Protein AF-A0AA41SCR1-F1 (afdb_monomer_lite)

Foldseek 3Di:
DDQKAPWDWDCPDPATWIWIAGNNRIDTDGDADFPDPDDDPPDDPLLPCNRVPPGDPNNVVRSVVVNLVVVLCVQALDNVLLVVQCVPDDDSVSSVLLSVLRNVVVPDHNVVSVVSSVVVVD

Radius of gyration: 17.97 Å; chains: 1; bounding box: 38×33×50 Å

InterPro domains:
  IPR007012 Poly(A) polymerase, central domain [PF04928] (80-122)
  IPR043519 Nucleotidyltransferase superfamily [G3DSA:3.30.460.10] (2-70)
  IPR043519 Nucleotidyltransferase superfamily [SSF81301] (2-75)
  IPR048840 Poly(A) polymerase, nucleotidyltransferase domain [PF20750] (2-76)

Structure (mmCIF, N/CA/C/O backbone):
data_AF-A0AA41SCR1-F1
#
_entry.id   AF-A0AA41SCR1-F1
#
loop_
_atom_site.group_PDB
_atom_site.id
_atom_site.type_symbol
_atom_site.label_atom_id
_atom_site.label_alt_id
_atom_site.label_comp_id
_atom_site.label_asym_id
_atom_site.label_entity_id
_atom_site.label_seq_id
_atom_site.pdbx_PDB_ins_code
_atom_site.Cartn_x
_atom_site.Cartn_y
_atom_site.Cartn_z
_atom_site.occupancy
_atom_site.B_iso_or_equiv
_atom_site.auth_seq_id
_atom_site.auth_comp_id
_atom_site.auth_asym_id
_atom_site.auth_atom_id
_atom_site.pdbx_PDB_model_num
ATOM 1 N N . MET A 1 1 ? -22.441 22.879 7.044 1.00 68.38 1 MET A N 1
ATOM 2 C CA . MET A 1 1 ? -22.117 21.686 6.235 1.00 68.38 1 MET A CA 1
ATOM 3 C C . MET A 1 1 ? -21.433 20.712 7.165 1.00 68.38 1 MET A C 1
ATOM 5 O O . MET A 1 1 ? -20.563 21.158 7.899 1.00 68.38 1 MET A O 1
ATOM 9 N N . GLU A 1 2 ? -21.858 19.452 7.196 1.00 84.00 2 GLU A N 1
ATOM 10 C CA . GLU A 1 2 ? -21.104 18.415 7.909 1.00 84.00 2 GLU A CA 1
ATOM 11 C C . GLU A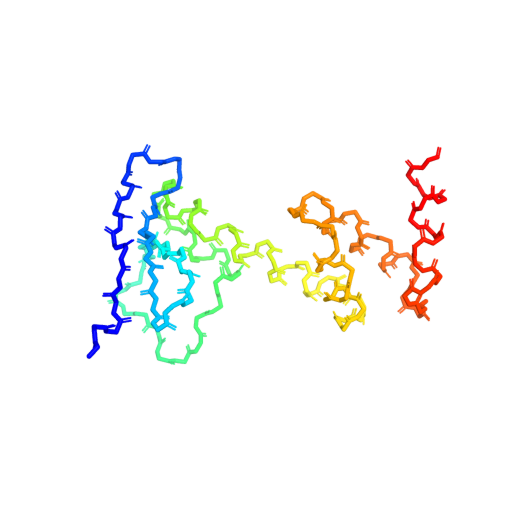 1 2 ? -19.811 18.120 7.147 1.00 84.00 2 GLU A C 1
ATOM 13 O O . GLU A 1 2 ? -19.824 18.002 5.922 1.00 84.00 2 GLU A O 1
ATOM 18 N N . GLU A 1 3 ? -18.693 18.043 7.867 1.00 94.62 3 GLU A N 1
ATOM 19 C CA . GLU A 1 3 ? -17.388 17.738 7.272 1.00 94.62 3 GLU A CA 1
ATOM 20 C C . GLU A 1 3 ? -17.294 16.264 6.866 1.00 94.62 3 GLU A C 1
ATOM 22 O O . GLU A 1 3 ? -16.712 15.949 5.832 1.00 94.62 3 GLU A O 1
ATOM 27 N N . VAL A 1 4 ? -17.907 15.372 7.652 1.00 96.81 4 VAL A N 1
ATOM 28 C CA . VAL A 1 4 ? -17.977 13.927 7.409 1.00 96.81 4 VAL A CA 1
ATOM 29 C C . VAL A 1 4 ? -19.398 13.552 7.005 1.00 96.81 4 VAL A C 1
ATOM 31 O O . VAL A 1 4 ? -20.352 13.882 7.699 1.00 96.81 4 VAL A O 1
ATOM 34 N N . THR A 1 5 ? -19.535 12.826 5.902 1.00 97.62 5 THR A N 1
ATOM 35 C CA . THR A 1 5 ? -20.805 12.301 5.380 1.00 97.62 5 THR A CA 1
ATOM 36 C C . THR A 1 5 ? -20.625 10.840 4.957 1.00 97.62 5 THR A C 1
ATOM 38 O O . THR A 1 5 ? -19.497 10.366 4.856 1.00 97.62 5 THR A O 1
ATOM 41 N N . GLU A 1 6 ? -21.716 10.104 4.724 1.00 97.06 6 GLU A N 1
ATOM 42 C CA . GLU A 1 6 ? -21.678 8.717 4.210 1.00 97.06 6 GLU A CA 1
ATOM 43 C C . GLU A 1 6 ? -20.800 7.744 5.035 1.00 97.06 6 GLU A C 1
ATOM 45 O O . GLU A 1 6 ? -20.144 6.865 4.481 1.00 97.06 6 GLU A O 1
ATOM 50 N N . LEU A 1 7 ? -20.773 7.893 6.365 1.00 97.25 7 LEU A N 1
ATOM 51 C CA . LEU A 1 7 ? -19.996 7.025 7.256 1.00 97.25 7 LEU A CA 1
ATOM 52 C C . LEU A 1 7 ? -20.558 5.593 7.293 1.00 97.25 7 LEU A C 1
ATOM 54 O O . LEU A 1 7 ? -21.699 5.371 7.696 1.00 97.25 7 LEU A O 1
ATOM 58 N N . GLN A 1 8 ? -19.720 4.620 6.943 1.00 97.94 8 GLN A N 1
ATOM 59 C CA . GLN A 1 8 ? -20.040 3.199 6.889 1.00 97.94 8 GLN A CA 1
ATOM 60 C C . GLN A 1 8 ? -18.879 2.349 7.446 1.00 97.94 8 GLN A C 1
ATOM 62 O O . GLN A 1 8 ? -17.870 2.150 6.763 1.00 97.94 8 GLN A O 1
ATOM 67 N N . PRO A 1 9 ? -19.000 1.802 8.668 1.00 97.50 9 PRO A N 1
ATOM 68 C CA . PRO A 1 9 ? -18.054 0.817 9.185 1.00 97.50 9 PRO A CA 1
ATOM 69 C C . PRO A 1 9 ? -18.312 -0.574 8.580 1.00 97.50 9 PRO A C 1
ATOM 71 O O . PRO A 1 9 ? -19.461 -0.996 8.448 1.00 97.50 9 PRO A O 1
ATOM 74 N N . ILE A 1 10 ? -17.244 -1.299 8.237 1.00 97.31 10 ILE A N 1
ATOM 75 C CA . ILE A 1 10 ? -17.286 -2.659 7.677 1.00 97.31 10 ILE A CA 1
ATOM 76 C C . ILE A 1 10 ? -16.267 -3.542 8.431 1.00 97.31 10 ILE A C 1
ATOM 78 O O . ILE A 1 10 ? -15.166 -3.786 7.929 1.00 97.31 10 ILE A O 1
ATOM 82 N N . PRO A 1 11 ? -16.587 -3.994 9.661 1.00 95.38 11 PRO A N 1
ATOM 83 C CA . PRO A 1 11 ? -15.651 -4.747 10.501 1.00 95.38 11 PRO A CA 1
ATOM 84 C C . PRO A 1 11 ? -15.427 -6.193 10.032 1.00 95.38 11 PRO A C 1
ATOM 86 O O . PRO A 1 11 ? -14.353 -6.738 10.255 1.00 95.38 11 PRO A O 1
ATOM 89 N N . ASP A 1 12 ? -16.407 -6.799 9.355 1.00 94.75 12 ASP A N 1
ATOM 90 C CA . ASP A 1 12 ? -16.379 -8.218 8.961 1.00 94.75 12 ASP A CA 1
ATOM 91 C C . ASP A 1 12 ? -15.695 -8.473 7.601 1.00 94.75 12 ASP A C 1
ATOM 93 O O . ASP A 1 12 ? -15.731 -9.583 7.066 1.00 94.75 12 ASP A O 1
ATOM 97 N N . ALA A 1 13 ? -15.099 -7.442 6.995 1.00 93.50 13 ALA A N 1
ATOM 98 C CA . ALA A 1 13 ? -14.319 -7.590 5.771 1.00 93.50 13 ALA A CA 1
ATOM 99 C C . ALA A 1 13 ? -13.003 -8.345 6.036 1.00 93.50 13 ALA A C 1
ATOM 101 O O . ALA A 1 13 ? -12.503 -8.375 7.157 1.00 93.50 13 ALA A O 1
ATOM 102 N N . HIS A 1 14 ? -12.396 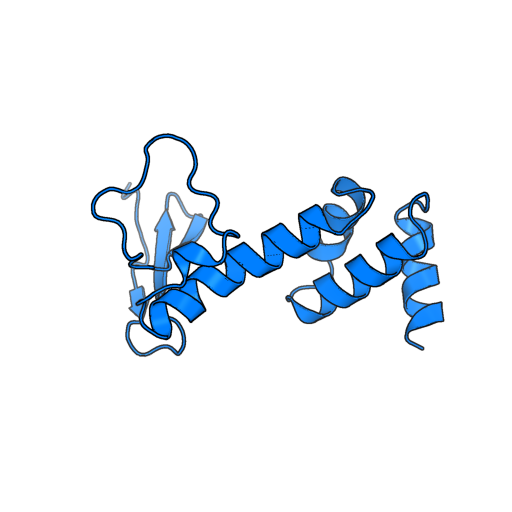-8.903 4.979 1.00 89.75 14 HIS A N 1
ATOM 103 C CA . HIS A 1 14 ? -11.083 -9.555 5.087 1.00 89.75 14 HIS A CA 1
ATOM 104 C C . HIS A 1 14 ? -10.018 -8.632 5.706 1.00 89.75 14 HIS A C 1
ATOM 106 O O . HIS A 1 14 ? -9.206 -9.078 6.510 1.00 89.75 14 HIS A O 1
ATOM 112 N N . VAL A 1 15 ? -10.064 -7.342 5.358 1.00 93.94 15 VAL A N 1
ATOM 113 C CA . VAL A 1 15 ? -9.355 -6.271 6.062 1.00 93.94 15 VAL A CA 1
ATOM 114 C C . VAL A 1 15 ? -10.413 -5.270 6.543 1.00 93.94 15 VAL A C 1
ATOM 116 O O . VAL A 1 15 ? -11.088 -4.681 5.691 1.00 93.94 15 VAL A O 1
ATOM 119 N N . PRO A 1 16 ? -10.601 -5.089 7.864 1.00 95.69 16 PRO A N 1
ATOM 120 C CA . PRO A 1 16 ? -11.589 -4.161 8.404 1.00 95.69 16 PRO A CA 1
ATOM 121 C C . PRO A 1 16 ? -11.370 -2.729 7.909 1.00 95.69 16 PRO A C 1
ATOM 123 O O . PRO A 1 16 ? -10.247 -2.222 7.914 1.00 95.69 16 PRO A O 1
ATOM 126 N N . VAL A 1 17 ? -12.452 -2.061 7.505 1.00 97.25 17 VAL A N 1
ATOM 127 C CA . VAL A 1 17 ? -12.388 -0.713 6.923 1.00 97.25 17 VAL A CA 1
ATOM 128 C C . VAL A 1 17 ? -13.571 0.144 7.357 1.00 97.25 17 VAL A C 1
ATOM 130 O O . VAL A 1 17 ? -14.702 -0.329 7.472 1.00 97.25 17 VAL A O 1
ATOM 133 N N . MET A 1 18 ? -13.318 1.430 7.567 1.00 98.06 18 MET A N 1
ATOM 134 C CA . MET A 1 18 ? -14.335 2.456 7.747 1.00 98.06 18 MET A CA 1
ATOM 135 C C . MET A 1 18 ? -14.344 3.361 6.519 1.00 98.06 18 MET A C 1
ATOM 137 O O . MET A 1 18 ? -13.352 4.021 6.226 1.00 98.06 18 MET A O 1
ATOM 141 N N . LYS A 1 19 ? -15.461 3.389 5.795 1.00 98.25 19 LYS A N 1
ATOM 142 C CA . LYS A 1 19 ? -15.627 4.222 4.602 1.00 98.25 19 LYS A CA 1
ATOM 143 C C . LYS A 1 19 ? -16.419 5.471 4.948 1.00 98.25 19 LYS A C 1
ATOM 145 O O . LYS A 1 19 ? -17.381 5.380 5.702 1.00 98.25 19 LYS A O 1
ATOM 150 N N . PHE A 1 20 ? -16.026 6.628 4.438 1.00 98.00 20 PHE A N 1
ATOM 151 C CA . PHE A 1 20 ? -16.776 7.876 4.604 1.00 98.00 20 PHE A CA 1
ATOM 152 C C . PHE A 1 20 ? -16.376 8.898 3.544 1.00 98.00 20 PHE A C 1
ATOM 154 O O . PHE A 1 20 ? -15.406 8.710 2.813 1.00 98.00 20 PHE A O 1
ATOM 161 N N . LYS A 1 21 ? -17.108 10.009 3.466 1.00 98.12 21 LYS A N 1
ATOM 162 C CA . LYS A 1 21 ? -16.721 11.188 2.693 1.00 98.12 21 LYS A CA 1
ATOM 163 C C . LYS A 1 21 ? -16.320 12.326 3.617 1.00 98.12 21 LYS A C 1
ATOM 165 O O . LYS A 1 21 ? -17.150 12.791 4.392 1.00 98.12 21 LYS A O 1
ATOM 170 N N . TYR A 1 22 ? -15.087 12.809 3.495 1.00 96.88 22 TYR A N 1
ATOM 171 C CA . TYR A 1 22 ? -14.612 14.023 4.163 1.00 96.88 22 TYR A CA 1
ATOM 172 C C . TYR A 1 22 ? -14.553 15.169 3.157 1.00 96.88 22 TYR A C 1
ATOM 174 O O . TYR A 1 22 ? -13.870 15.057 2.140 1.00 96.88 22 TYR A O 1
ATOM 182 N N . PHE A 1 23 ? -15.321 16.237 3.380 1.00 96.31 23 PHE A N 1
ATOM 183 C CA . PHE A 1 23 ? -15.505 17.332 2.416 1.00 96.31 23 PHE A CA 1
ATOM 184 C C . PHE A 1 23 ? -15.817 16.846 0.982 1.00 96.31 23 PHE A C 1
ATOM 186 O O . PHE A 1 23 ? -15.325 17.387 -0.006 1.00 96.31 23 PHE A O 1
ATOM 193 N N . GLY A 1 24 ? -16.630 15.789 0.863 1.00 95.12 24 GLY A N 1
ATOM 194 C CA . GLY A 1 24 ? -17.013 15.175 -0.416 1.00 95.12 24 GLY A CA 1
ATOM 195 C C . GLY A 1 24 ? -15.989 14.198 -1.016 1.00 95.12 24 GLY A C 1
ATOM 196 O O . GLY A 1 24 ? -16.319 13.509 -1.981 1.00 95.12 24 GLY A O 1
ATOM 197 N N . ILE A 1 25 ? -14.786 14.080 -0.445 1.00 95.81 25 ILE A N 1
ATOM 198 C CA . ILE A 1 25 ? -13.744 13.139 -0.878 1.00 95.81 25 ILE A CA 1
ATOM 199 C C . ILE A 1 25 ? -13.968 11.795 -0.192 1.00 95.81 25 ILE A C 1
ATOM 201 O O . ILE A 1 25 ? -14.038 11.737 1.032 1.00 95.81 25 ILE A O 1
ATOM 205 N N . SER A 1 26 ? -14.068 10.714 -0.969 1.00 96.94 26 SER A N 1
ATOM 206 C CA . SER A 1 26 ? -14.218 9.357 -0.423 1.00 96.94 26 SER A CA 1
ATOM 207 C C . SER A 1 26 ? -12.914 8.879 0.216 1.00 96.94 26 SER A C 1
ATOM 209 O O . SER A 1 26 ? -11.861 8.934 -0.418 1.00 96.94 26 SER A O 1
ATOM 211 N N . ILE A 1 27 ? -12.998 8.411 1.457 1.00 96.38 27 ILE A N 1
ATOM 212 C CA . ILE A 1 27 ? -11.889 7.912 2.266 1.00 96.38 27 ILE A CA 1
ATOM 213 C C . ILE A 1 27 ? -12.226 6.496 2.732 1.00 96.38 27 ILE A C 1
ATOM 215 O O . ILE A 1 27 ? -13.273 6.269 3.337 1.00 96.38 27 ILE A O 1
ATOM 219 N N . ASP A 1 28 ? -11.296 5.574 2.488 1.00 95.50 28 ASP A N 1
ATOM 220 C CA . ASP A 1 28 ? -11.275 4.236 3.074 1.00 95.50 28 ASP A CA 1
ATOM 221 C C . ASP A 1 28 ? -10.216 4.231 4.190 1.00 95.50 28 ASP A C 1
ATOM 223 O O . ASP A 1 28 ? -9.015 4.283 3.923 1.00 95.50 28 ASP A O 1
ATOM 227 N N . LEU A 1 29 ? -10.657 4.206 5.449 1.00 96.31 29 LEU A N 1
ATOM 228 C CA . LEU A 1 29 ? -9.794 4.227 6.629 1.00 96.31 29 LEU A CA 1
ATOM 229 C C . LEU A 1 29 ? -9.614 2.812 7.188 1.00 96.31 29 LEU A C 1
ATOM 231 O O . LEU A 1 29 ? -10.566 2.195 7.668 1.00 96.31 29 LEU A O 1
ATOM 235 N N . LEU A 1 30 ? -8.380 2.317 7.133 1.00 95.50 30 LEU A N 1
ATOM 236 C CA . LEU A 1 30 ? -7.959 1.048 7.730 1.00 95.50 30 LEU A CA 1
ATOM 237 C C . LEU A 1 30 ? -7.405 1.267 9.142 1.00 95.50 30 LEU A C 1
ATOM 239 O O . LEU A 1 30 ? -6.980 2.369 9.491 1.00 95.50 30 LEU A O 1
ATOM 243 N N . TYR A 1 31 ? -7.366 0.197 9.936 1.00 94.88 31 TYR A N 1
ATOM 244 C CA . TYR A 1 31 ? -6.787 0.202 11.278 1.00 94.88 31 TYR A CA 1
ATOM 245 C C . TYR A 1 31 ? -5.738 -0.901 11.437 1.00 94.88 31 TYR A C 1
ATOM 247 O O . TYR A 1 31 ? -5.918 -2.016 10.949 1.00 94.88 31 TYR A O 1
ATOM 255 N N . ALA A 1 32 ? -4.650 -0.580 12.134 1.00 94.50 32 ALA A N 1
ATOM 256 C CA . ALA A 1 32 ? -3.551 -1.485 12.438 1.00 94.50 32 ALA A CA 1
ATOM 257 C C . ALA A 1 32 ? -3.072 -1.228 13.871 1.00 94.50 32 ALA A C 1
ATOM 259 O O . ALA A 1 32 ? -2.762 -0.086 14.219 1.00 94.50 32 ALA A O 1
ATOM 260 N N . SER A 1 33 ? -2.997 -2.280 14.686 1.00 94.12 33 SER A N 1
ATOM 261 C CA . SER A 1 33 ? -2.509 -2.197 16.063 1.00 94.12 33 SER A CA 1
ATOM 262 C C . SER A 1 33 ? -1.127 -2.832 16.162 1.00 94.12 33 SER A C 1
ATOM 264 O O . SER A 1 33 ? -0.982 -4.051 16.148 1.00 94.12 33 SER A O 1
ATOM 266 N N . VAL A 1 34 ? -0.091 -1.997 16.209 1.00 92.94 34 VAL A N 1
ATOM 267 C CA . VAL A 1 34 ? 1.304 -2.453 16.271 1.00 92.94 34 VAL A CA 1
ATOM 268 C C . VAL A 1 34 ? 1.736 -2.694 17.716 1.00 92.94 34 VAL A C 1
ATOM 270 O O . VAL A 1 34 ? 1.262 -2.026 18.634 1.00 92.94 34 VAL A O 1
ATOM 273 N N . SER A 1 35 ? 2.686 -3.607 17.921 1.00 93.38 35 SER A N 1
ATOM 274 C CA . SER A 1 35 ? 3.230 -3.981 19.239 1.00 93.38 35 SER A CA 1
ATOM 275 C C . SER A 1 35 ? 4.164 -2.920 19.849 1.00 93.38 35 SER A C 1
ATOM 277 O O . SER A 1 35 ? 5.258 -3.231 20.320 1.00 93.38 35 SER A O 1
ATOM 279 N N . LEU A 1 36 ? 3.754 -1.652 19.825 1.00 90.31 36 LEU A N 1
ATOM 280 C CA . LEU A 1 36 ? 4.477 -0.515 20.385 1.00 90.31 36 LEU A CA 1
ATOM 281 C C . LEU A 1 36 ? 3.617 0.139 21.465 1.00 90.31 36 LEU A C 1
ATOM 283 O O . LEU A 1 36 ? 2.444 0.424 21.247 1.00 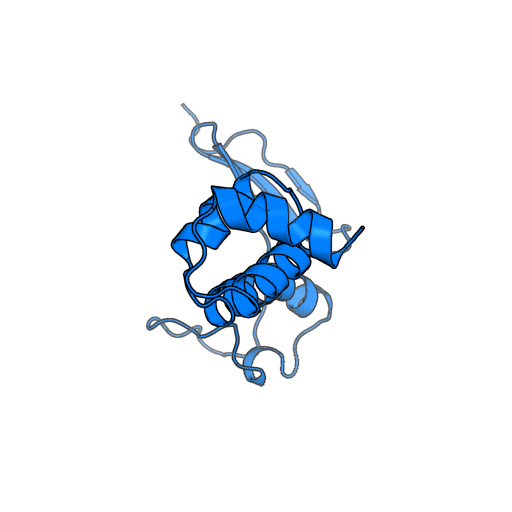90.31 36 LEU A O 1
ATOM 287 N N . LEU A 1 37 ? 4.213 0.423 22.626 1.00 90.25 37 LEU A N 1
ATOM 288 C CA . LEU A 1 37 ? 3.518 1.135 23.709 1.00 90.25 37 LEU A CA 1
ATOM 289 C C . LEU A 1 37 ? 3.140 2.565 23.309 1.00 90.25 37 LEU A C 1
ATOM 291 O O . LEU A 1 37 ? 2.133 3.097 23.767 1.00 90.25 37 LEU A O 1
ATOM 295 N N . VAL A 1 38 ? 3.973 3.184 22.475 1.00 91.25 38 VAL A N 1
ATOM 296 C CA . VAL A 1 38 ? 3.793 4.534 21.949 1.00 91.25 38 VAL A CA 1
ATOM 297 C C . VAL A 1 38 ? 4.234 4.508 20.492 1.00 91.25 38 VAL A C 1
ATOM 299 O O . VAL A 1 38 ? 5.342 4.058 20.194 1.00 91.25 38 VAL A O 1
ATOM 302 N N . VAL A 1 39 ? 3.376 4.980 19.586 1.00 89.31 39 VAL A N 1
ATOM 303 C CA . VAL A 1 39 ? 3.771 5.202 18.191 1.00 89.31 39 VAL A CA 1
ATOM 304 C C . VAL A 1 39 ? 4.696 6.424 18.165 1.00 89.31 39 VAL A C 1
ATOM 306 O O . VAL A 1 39 ? 4.283 7.481 18.644 1.00 89.31 39 VAL A O 1
ATOM 309 N N . PRO A 1 40 ? 5.939 6.303 17.665 1.00 87.56 40 PRO A N 1
ATOM 310 C CA . PRO A 1 40 ? 6.885 7.414 17.642 1.00 87.56 40 PRO A CA 1
ATOM 311 C C . PRO A 1 40 ? 6.320 8.643 16.913 1.00 87.56 40 PRO A C 1
ATOM 313 O O . PRO A 1 40 ? 5.745 8.510 15.836 1.00 87.56 40 PRO A O 1
ATOM 316 N N . GLU A 1 41 ? 6.532 9.844 17.466 1.00 80.44 41 GLU A N 1
ATOM 317 C CA . GLU A 1 41 ? 6.174 11.111 16.795 1.00 80.44 41 GLU A CA 1
ATOM 318 C C . GLU A 1 41 ? 7.027 11.358 15.538 1.00 80.44 41 GLU A C 1
ATOM 320 O O . GLU A 1 41 ? 6.600 12.024 14.597 1.00 80.44 41 GLU A O 1
ATOM 325 N N . VAL A 1 42 ? 8.242 10.803 15.520 1.00 77.50 42 VAL A N 1
ATOM 326 C CA . VAL A 1 42 ? 9.141 10.805 14.365 1.00 77.50 42 VAL A CA 1
ATOM 327 C C . VAL A 1 42 ? 8.860 9.548 13.546 1.00 77.50 42 VAL A C 1
ATOM 329 O O . VAL A 1 42 ? 8.971 8.453 14.084 1.00 77.50 42 VAL A O 1
ATOM 332 N N . ASN A 1 43 ? 8.493 9.727 12.271 1.00 78.81 43 ASN A N 1
ATOM 333 C CA . ASN A 1 43 ? 8.086 8.699 11.299 1.00 78.81 43 ASN A CA 1
ATOM 334 C C . ASN A 1 43 ? 8.454 7.247 11.668 1.00 78.81 43 ASN A C 1
ATOM 336 O O . ASN A 1 43 ? 9.617 6.849 11.586 1.00 78.81 43 ASN A O 1
ATOM 340 N N . LEU A 1 44 ? 7.442 6.437 11.990 1.00 87.00 44 LEU A N 1
ATOM 341 C CA . LEU A 1 44 ? 7.567 4.983 12.064 1.00 87.00 44 LEU A CA 1
ATOM 342 C C . LEU A 1 44 ? 7.751 4.414 10.646 1.00 87.00 44 LEU A C 1
ATOM 344 O O . LEU A 1 44 ? 6.853 4.553 9.814 1.00 87.00 44 LEU A O 1
ATOM 348 N N . ASP A 1 45 ? 8.879 3.748 10.367 1.00 89.75 45 ASP A N 1
ATOM 349 C CA . ASP A 1 45 ? 9.039 3.004 9.109 1.00 89.75 45 ASP A CA 1
ATOM 350 C C . ASP A 1 45 ? 8.210 1.718 9.166 1.00 89.75 45 ASP A C 1
ATOM 352 O O . ASP A 1 45 ? 8.654 0.679 9.656 1.00 89.75 45 ASP A O 1
ATOM 356 N N . ILE A 1 46 ? 6.991 1.784 8.633 1.00 91.25 46 ILE A N 1
ATOM 357 C CA . ILE A 1 46 ? 6.085 0.636 8.560 1.00 91.25 46 ILE A CA 1
ATOM 358 C C . ILE A 1 46 ? 6.627 -0.505 7.697 1.00 91.25 46 ILE A C 1
ATOM 360 O O . ILE A 1 46 ? 6.012 -1.568 7.707 1.00 91.25 46 ILE A O 1
ATOM 364 N N . CYS A 1 47 ? 7.715 -0.310 6.937 1.00 89.81 47 CYS A N 1
ATOM 365 C CA . CYS A 1 47 ? 8.370 -1.354 6.148 1.00 89.81 47 CYS A CA 1
ATOM 366 C C . CYS A 1 47 ? 9.367 -2.192 6.958 1.00 89.81 47 CYS A C 1
ATOM 368 O O . CYS A 1 47 ? 9.695 -3.300 6.516 1.00 89.81 47 CYS A O 1
ATOM 370 N N . ASP A 1 48 ? 9.787 -1.743 8.148 1.00 91.75 48 ASP A N 1
ATOM 371 C CA . ASP A 1 48 ? 10.559 -2.582 9.067 1.00 91.75 48 ASP A CA 1
ATOM 372 C C . ASP A 1 48 ? 9.738 -3.835 9.423 1.00 91.75 48 ASP A C 1
ATOM 374 O O . ASP A 1 48 ? 8.534 -3.780 9.682 1.00 91.75 48 ASP A O 1
ATOM 378 N N . LEU A 1 49 ? 10.374 -5.004 9.358 1.00 91.75 49 LEU A N 1
ATOM 379 C CA . LEU A 1 49 ? 9.748 -6.281 9.697 1.00 91.75 49 LEU A CA 1
ATOM 380 C C . LEU A 1 49 ? 9.406 -6.367 11.188 1.00 91.75 49 LEU A C 1
ATOM 382 O O . LEU A 1 49 ? 8.468 -7.077 11.541 1.00 91.75 49 LEU A O 1
ATOM 386 N N . SER A 1 50 ? 10.114 -5.622 12.043 1.00 92.88 50 SER A N 1
ATOM 387 C C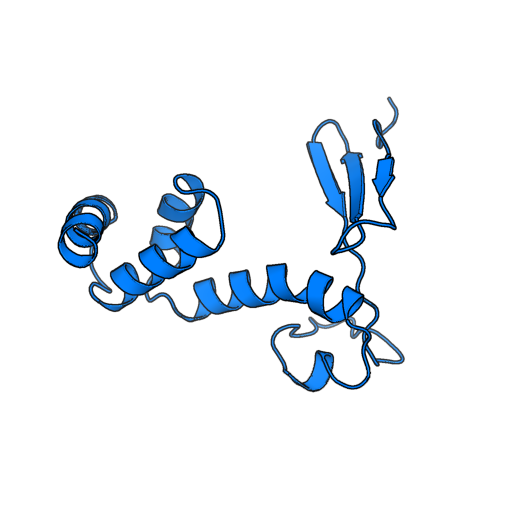A . SER A 1 50 ? 9.858 -5.582 13.486 1.00 92.88 50 SER A CA 1
ATOM 388 C C . SER A 1 50 ? 8.438 -5.117 13.835 1.00 92.88 50 SER A C 1
ATOM 390 O O . SER A 1 50 ? 7.859 -5.586 14.814 1.00 92.88 50 SER A O 1
ATOM 392 N N . VAL A 1 51 ? 7.835 -4.272 12.988 1.00 93.38 51 VAL A N 1
ATOM 393 C CA . VAL A 1 51 ? 6.456 -3.770 13.127 1.00 93.38 51 VAL A CA 1
ATOM 394 C C . VAL A 1 51 ? 5.418 -4.897 13.041 1.00 93.38 51 VAL A C 1
ATOM 396 O O . VAL A 1 51 ? 4.326 -4.773 13.590 1.00 93.38 51 VAL A O 1
ATOM 399 N N . LEU A 1 52 ? 5.759 -6.011 12.385 1.00 95.19 52 LEU A N 1
ATOM 400 C CA . LEU A 1 52 ? 4.877 -7.167 12.206 1.00 95.19 52 LEU A CA 1
ATOM 401 C C . LEU A 1 52 ? 5.037 -8.227 13.309 1.00 95.19 52 LEU A C 1
ATOM 403 O O . LEU A 1 52 ? 4.450 -9.305 13.219 1.00 95.19 52 LEU A O 1
ATOM 407 N N . TYR A 1 53 ? 5.833 -7.971 14.348 1.00 94.81 53 TYR A N 1
ATOM 408 C CA . TYR A 1 53 ? 5.984 -8.914 15.455 1.00 94.81 53 TYR A CA 1
ATOM 409 C C . TYR A 1 53 ? 4.810 -8.832 16.433 1.00 94.81 53 TYR A C 1
ATOM 411 O O . TYR A 1 53 ? 4.443 -7.753 16.894 1.00 94.81 53 TYR A O 1
ATOM 419 N N . ASN A 1 54 ? 4.270 -9.997 16.806 1.00 95.12 54 ASN A N 1
ATOM 420 C CA . ASN A 1 54 ? 3.176 -10.159 17.775 1.00 95.12 54 ASN A CA 1
ATOM 421 C C . ASN A 1 54 ? 1.879 -9.398 17.429 1.00 95.12 54 ASN A C 1
ATOM 423 O O . ASN A 1 54 ? 1.124 -9.051 18.332 1.00 95.12 54 ASN A O 1
ATOM 427 N N . VAL A 1 55 ? 1.618 -9.147 16.145 1.00 95.44 55 VAL A N 1
ATOM 428 C CA . VAL A 1 55 ? 0.366 -8.534 15.672 1.00 95.44 55 VAL A CA 1
ATOM 429 C C . VAL A 1 55 ? -0.581 -9.589 15.096 1.00 95.44 55 VAL A C 1
ATOM 431 O O . VAL A 1 55 ? -0.152 -10.668 14.686 1.00 95.44 55 VAL A O 1
ATOM 434 N N . ASP A 1 56 ? -1.875 -9.284 15.069 1.00 94.69 56 ASP A N 1
ATOM 435 C CA . ASP A 1 56 ? -2.907 -10.144 14.494 1.00 94.69 56 ASP A CA 1
ATOM 436 C C . ASP A 1 56 ? -2.940 -10.082 12.951 1.00 94.69 56 ASP A C 1
ATOM 438 O O . ASP A 1 56 ? -2.409 -9.159 12.327 1.00 94.69 56 ASP A O 1
ATOM 442 N N . GLU A 1 57 ? -3.594 -11.061 12.319 1.00 94.50 57 GLU A N 1
ATOM 443 C CA . GLU A 1 57 ? -3.674 -11.150 10.855 1.00 94.50 57 GLU A CA 1
ATOM 444 C C . GLU A 1 57 ? -4.375 -9.948 10.204 1.00 94.50 57 GLU A C 1
ATOM 446 O O . GLU A 1 57 ? -3.995 -9.558 9.097 1.00 94.50 57 GLU A O 1
ATOM 451 N N . GLN A 1 58 ? -5.359 -9.329 10.869 1.00 94.69 58 GLN A N 1
ATOM 452 C CA . GLN A 1 58 ? -6.046 -8.156 10.322 1.00 94.69 58 GLN A CA 1
ATOM 453 C C . GLN A 1 58 ? -5.105 -6.952 10.308 1.00 94.69 58 GLN A C 1
ATOM 455 O O . GLN A 1 58 ? -5.040 -6.251 9.301 1.00 94.69 58 GLN A O 1
ATOM 460 N N . THR A 1 59 ? -4.307 -6.759 11.362 1.00 95.25 59 THR A N 1
ATOM 461 C CA . THR A 1 59 ? -3.242 -5.746 11.391 1.00 95.25 59 THR A CA 1
ATOM 462 C C . THR A 1 59 ? -2.218 -5.974 10.275 1.00 95.25 59 THR A C 1
ATOM 464 O O . THR A 1 59 ? -1.862 -5.025 9.570 1.00 95.25 59 THR A O 1
ATOM 467 N N . VAL A 1 60 ? -1.773 -7.220 10.055 1.00 95.31 60 VAL A N 1
ATOM 468 C CA . VAL A 1 60 ? -0.881 -7.552 8.926 1.00 95.31 60 VAL A CA 1
ATOM 469 C C . VAL A 1 60 ? -1.542 -7.184 7.593 1.00 95.31 60 VAL A C 1
ATOM 471 O O . VAL A 1 60 ? -0.921 -6.524 6.757 1.00 95.31 60 VAL A O 1
ATOM 474 N N . GLY A 1 61 ? -2.811 -7.554 7.406 1.00 93.81 61 GLY A N 1
ATOM 475 C CA . GLY A 1 61 ? -3.598 -7.225 6.217 1.00 93.81 61 GLY A CA 1
ATOM 476 C C . GLY A 1 61 ? -3.714 -5.718 5.973 1.00 93.81 61 GLY A C 1
ATOM 477 O O . GLY A 1 61 ? -3.462 -5.256 4.858 1.00 93.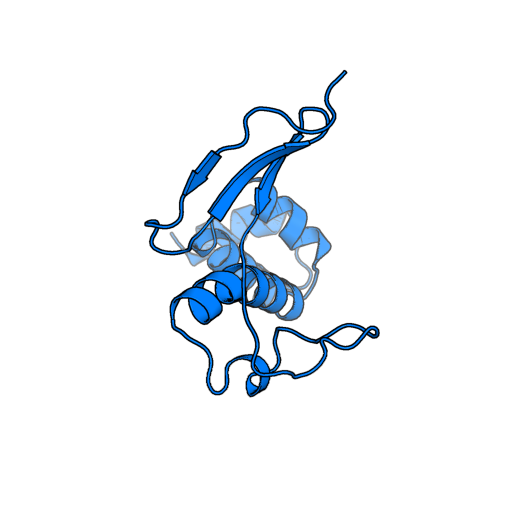81 61 GLY A O 1
ATOM 478 N N . SER A 1 62 ? -4.008 -4.944 7.018 1.00 95.00 62 SER A N 1
ATOM 479 C CA . SER A 1 62 ? -4.120 -3.483 6.968 1.00 95.00 62 SER A CA 1
ATOM 480 C C . SER A 1 62 ? -2.801 -2.797 6.608 1.00 95.00 62 SER A C 1
ATOM 482 O O . SER A 1 62 ? -2.799 -1.827 5.851 1.00 95.00 62 SER A O 1
ATOM 484 N N . LEU A 1 63 ? -1.667 -3.298 7.110 1.00 94.50 63 LEU A N 1
ATOM 485 C CA . LEU A 1 63 ? -0.345 -2.729 6.823 1.00 94.50 63 LEU A CA 1
ATOM 486 C C . LEU A 1 63 ? 0.193 -3.128 5.442 1.00 94.50 63 LEU A C 1
ATOM 488 O O . LEU A 1 63 ? 0.949 -2.365 4.834 1.00 94.50 63 LEU A O 1
ATOM 492 N N . ASN A 1 64 ? -0.184 -4.302 4.929 1.00 91.56 64 ASN A N 1
ATOM 493 C CA . ASN A 1 64 ? 0.355 -4.844 3.680 1.00 91.56 64 ASN A CA 1
ATOM 494 C C . ASN A 1 64 ? 0.142 -3.919 2.478 1.00 91.56 64 ASN A C 1
ATOM 496 O O . ASN A 1 64 ? 1.059 -3.769 1.674 1.00 91.56 64 ASN A O 1
ATOM 500 N N . GLY A 1 65 ? -1.021 -3.269 2.363 1.00 88.75 65 GLY A N 1
ATOM 501 C CA . GLY A 1 65 ? -1.297 -2.345 1.258 1.00 88.75 65 GLY A CA 1
ATOM 502 C C . GLY A 1 65 ? -0.261 -1.220 1.169 1.00 88.75 65 GLY A C 1
ATOM 503 O O . GLY A 1 65 ? 0.365 -1.024 0.126 1.00 88.75 65 GLY A O 1
ATOM 504 N N . CYS A 1 66 ? -0.018 -0.538 2.291 1.00 89.25 66 CYS A N 1
ATOM 505 C CA . CYS A 1 66 ? 0.958 0.547 2.374 1.00 89.25 66 CYS A CA 1
ATOM 506 C C . CYS A 1 66 ? 2.395 0.043 2.193 1.00 89.25 66 CYS A C 1
ATOM 508 O O . CYS A 1 66 ? 3.164 0.643 1.447 1.00 89.25 66 CYS A O 1
ATOM 510 N N . ARG A 1 67 ? 2.748 -1.088 2.820 1.00 92.19 67 ARG A N 1
ATOM 511 C CA . ARG A 1 67 ? 4.086 -1.691 2.705 1.00 92.19 67 ARG A CA 1
ATOM 512 C C . ARG A 1 67 ? 4.422 -2.083 1.269 1.00 92.19 67 ARG A C 1
ATOM 514 O O . ARG A 1 67 ? 5.524 -1.811 0.806 1.00 92.19 67 ARG A O 1
ATOM 521 N N . VAL A 1 68 ? 3.486 -2.705 0.549 1.00 90.12 68 VAL A N 1
ATOM 522 C CA . VAL A 1 68 ? 3.698 -3.103 -0.851 1.00 90.12 68 VAL A CA 1
ATOM 523 C C . VAL A 1 68 ? 3.843 -1.878 -1.748 1.00 90.12 68 VAL A C 1
ATOM 525 O O . VAL A 1 68 ? 4.749 -1.842 -2.579 1.00 90.12 68 VAL A O 1
ATOM 528 N N . ALA A 1 69 ? 2.993 -0.863 -1.570 1.00 87.62 69 ALA A N 1
ATOM 529 C CA . ALA A 1 69 ? 3.105 0.381 -2.325 1.00 87.62 69 ALA A CA 1
ATOM 530 C C . ALA A 1 69 ? 4.470 1.054 -2.100 1.00 87.62 69 ALA A C 1
ATOM 532 O O . ALA A 1 69 ? 5.155 1.383 -3.067 1.00 87.62 69 ALA A O 1
ATOM 533 N N . ASP A 1 70 ? 4.905 1.182 -0.846 1.00 88.25 70 ASP A N 1
ATOM 534 C CA . ASP A 1 70 ? 6.192 1.789 -0.509 1.00 88.25 70 ASP A CA 1
ATOM 535 C C . ASP A 1 70 ? 7.377 0.973 -1.051 1.00 88.25 70 ASP A C 1
ATOM 537 O O . ASP A 1 70 ? 8.302 1.526 -1.645 1.00 88.25 70 ASP A O 1
ATOM 541 N N . GLN A 1 71 ? 7.326 -0.361 -0.965 1.00 89.38 71 GLN A N 1
ATOM 542 C CA . GLN A 1 71 ? 8.345 -1.223 -1.568 1.00 89.38 71 GLN A CA 1
ATOM 543 C C . GLN A 1 71 ? 8.427 -1.067 -3.088 1.00 89.38 71 GLN A C 1
ATOM 545 O O . GLN A 1 71 ? 9.530 -1.011 -3.629 1.00 89.38 71 GLN A O 1
ATOM 550 N N . ILE A 1 72 ? 7.291 -0.963 -3.785 1.00 89.12 72 ILE A N 1
ATOM 551 C CA . ILE A 1 72 ? 7.275 -0.701 -5.229 1.00 89.12 72 ILE A CA 1
ATOM 552 C C . ILE A 1 72 ? 7.990 0.620 -5.529 1.00 89.12 72 ILE A C 1
ATOM 554 O O . ILE A 1 72 ? 8.845 0.649 -6.412 1.00 89.12 72 ILE A O 1
ATOM 558 N N . LEU A 1 73 ? 7.698 1.683 -4.775 1.00 88.31 73 LEU A N 1
ATOM 559 C CA . LEU A 1 73 ? 8.333 2.993 -4.949 1.00 88.31 73 LEU A CA 1
ATOM 560 C C . LEU A 1 73 ? 9.842 2.956 -4.649 1.00 88.31 73 LEU A C 1
ATOM 562 O O . LEU A 1 73 ? 10.617 3.568 -5.379 1.00 88.31 73 LEU A O 1
ATOM 566 N N . ARG A 1 74 ? 10.284 2.197 -3.637 1.00 89.25 74 ARG A N 1
ATOM 567 C CA . ARG A 1 74 ? 11.716 2.013 -3.321 1.00 89.25 74 ARG A CA 1
ATOM 568 C C . ARG A 1 74 ? 12.471 1.208 -4.389 1.00 89.25 74 ARG A C 1
ATOM 570 O O . ARG A 1 74 ? 13.681 1.361 -4.528 1.00 89.25 74 ARG A O 1
ATOM 577 N N . LEU A 1 75 ? 11.787 0.325 -5.120 1.00 90.62 75 LEU A N 1
ATOM 578 C CA . LEU A 1 75 ? 12.398 -0.623 -6.063 1.00 90.62 75 LEU A CA 1
ATOM 579 C C . LEU A 1 75 ? 12.486 -0.118 -7.507 1.00 90.62 75 LEU A C 1
ATOM 581 O O . LEU A 1 75 ? 13.053 -0.813 -8.360 1.00 90.62 75 LEU A O 1
ATOM 585 N N . VAL A 1 76 ? 11.907 1.042 -7.808 1.00 90.50 76 VAL A N 1
ATOM 586 C CA . VAL A 1 76 ? 11.843 1.584 -9.168 1.00 90.50 76 VAL A CA 1
ATOM 587 C C . VAL A 1 76 ? 12.892 2.681 -9.357 1.00 90.50 76 VAL A C 1
ATOM 589 O O . VAL A 1 76 ? 13.064 3.525 -8.484 1.00 90.50 76 VAL A O 1
ATOM 592 N N . PRO A 1 77 ? 13.608 2.700 -10.495 1.00 88.81 77 PRO A N 1
ATOM 593 C CA . PRO A 1 77 ? 14.722 3.629 -10.706 1.00 88.81 77 PRO A CA 1
ATOM 594 C C . PRO A 1 77 ? 14.275 5.086 -10.875 1.00 88.81 77 PRO A C 1
ATOM 596 O O . PRO A 1 77 ? 15.045 6.000 -10.598 1.00 88.81 77 PRO A O 1
ATOM 599 N N . ASN A 1 78 ? 13.037 5.309 -11.326 1.00 82.75 78 ASN A N 1
ATOM 600 C CA . ASN A 1 78 ? 12.428 6.629 -11.420 1.00 82.75 78 ASN A CA 1
ATOM 601 C C . ASN A 1 78 ? 10.971 6.550 -10.945 1.00 82.75 78 ASN A C 1
ATOM 603 O O . ASN A 1 78 ? 10.123 5.935 -11.596 1.00 82.75 78 ASN A O 1
ATOM 607 N N . VAL A 1 79 ? 10.703 7.167 -9.793 1.00 78.62 79 VAL A N 1
ATOM 608 C CA . VAL A 1 79 ? 9.397 7.130 -9.124 1.00 78.62 79 VAL A CA 1
ATOM 609 C C . VAL A 1 79 ? 8.334 7.900 -9.903 1.00 78.62 79 VAL A C 1
ATOM 611 O O . VAL A 1 79 ? 7.193 7.442 -9.980 1.00 78.62 79 VAL A O 1
ATOM 614 N N . GLU A 1 80 ? 8.698 9.024 -10.529 1.00 74.56 80 GLU A N 1
ATOM 615 C CA . GLU A 1 80 ? 7.751 9.848 -11.288 1.00 74.56 80 GLU A CA 1
ATOM 616 C C . GLU A 1 80 ? 7.098 9.011 -12.384 1.00 74.56 80 GLU A C 1
ATOM 618 O O . GLU A 1 80 ? 5.877 8.953 -12.491 1.00 74.56 80 GLU A O 1
ATOM 623 N N . VAL A 1 81 ? 7.916 8.269 -13.131 1.00 68.00 81 VAL A N 1
ATOM 624 C CA . VAL A 1 81 ? 7.489 7.396 -14.228 1.00 68.00 81 VAL A CA 1
ATOM 625 C C . VAL A 1 81 ? 6.489 6.332 -13.773 1.00 68.00 81 VAL A C 1
ATOM 627 O O . VAL A 1 81 ? 5.549 6.023 -14.503 1.00 68.00 81 VAL A O 1
ATOM 630 N N . VAL A 1 82 ? 6.652 5.794 -12.565 1.00 66.69 82 VAL A N 1
ATOM 631 C CA . VAL A 1 82 ? 5.741 4.782 -12.021 1.00 66.69 82 VAL A CA 1
ATOM 632 C C . VAL A 1 82 ? 4.421 5.404 -11.604 1.00 66.69 82 VAL A C 1
ATOM 634 O O . VAL A 1 82 ? 3.392 4.826 -11.931 1.00 66.69 82 VAL A O 1
ATOM 637 N N . GLY A 1 83 ? 4.425 6.595 -11.000 1.00 64.81 83 GLY A N 1
ATOM 638 C CA . GLY A 1 83 ? 3.197 7.321 -10.658 1.00 64.81 83 GLY A CA 1
ATOM 639 C C . GLY A 1 83 ? 2.290 7.586 -11.868 1.00 64.81 83 GLY A C 1
ATOM 640 O O . GLY A 1 83 ? 1.075 7.415 -11.781 1.00 64.81 83 GLY A O 1
ATOM 641 N N . TRP A 1 84 ? 2.872 7.919 -13.027 1.00 59.62 84 TRP A N 1
ATOM 642 C CA . TRP A 1 84 ? 2.108 8.117 -14.269 1.00 59.62 84 TRP A CA 1
ATOM 643 C C . TRP A 1 84 ? 1.475 6.825 -14.802 1.00 59.62 84 TRP A C 1
ATOM 645 O O . TRP A 1 84 ? 0.400 6.864 -15.398 1.00 59.62 84 TRP A O 1
ATOM 655 N N . VAL A 1 85 ? 2.136 5.681 -14.610 1.00 53.47 85 VAL A N 1
ATOM 656 C CA . VAL A 1 85 ? 1.691 4.395 -15.166 1.00 53.47 85 VAL A CA 1
ATOM 657 C C . VAL A 1 85 ? 0.761 3.646 -14.201 1.00 53.47 85 VAL A C 1
ATOM 659 O O . VAL A 1 85 ? -0.214 3.038 -14.645 1.00 53.47 85 VAL A O 1
ATOM 662 N N . THR A 1 86 ? 0.984 3.731 -12.885 1.00 52.31 86 THR A N 1
ATOM 663 C CA . THR A 1 86 ? 0.089 3.152 -11.864 1.00 52.31 86 THR A CA 1
ATOM 664 C C . THR A 1 86 ? -1.248 3.882 -11.779 1.00 52.31 86 THR A C 1
ATOM 666 O O . THR A 1 86 ? -2.251 3.257 -11.446 1.00 52.31 86 THR A O 1
ATOM 669 N N . GLY A 1 87 ? -1.301 5.165 -12.157 1.00 51.59 87 GLY A N 1
ATOM 670 C CA . GLY A 1 87 ? -2.556 5.907 -12.309 1.00 51.59 87 GLY A CA 1
ATOM 671 C C . GLY A 1 87 ? -3.457 5.399 -13.447 1.00 51.59 87 GLY A C 1
ATOM 672 O O . GLY A 1 87 ? -4.653 5.678 -13.439 1.00 51.59 87 GLY A O 1
ATOM 673 N N . PHE A 1 88 ? -2.910 4.641 -14.407 1.00 48.72 88 PHE A N 1
ATOM 674 C CA . PHE A 1 88 ? -3.640 4.104 -15.566 1.00 48.72 88 PHE A CA 1
ATOM 675 C C . PHE A 1 88 ? -4.053 2.634 -15.404 1.00 48.72 88 PHE A C 1
ATOM 677 O O . PHE A 1 88 ? -5.090 2.221 -15.923 1.00 48.72 88 PHE A O 1
ATOM 684 N N . LEU A 1 89 ? -3.244 1.834 -14.705 1.00 50.44 89 LEU A N 1
ATOM 685 C CA . LEU A 1 89 ? -3.464 0.401 -14.519 1.00 50.44 89 LEU A CA 1
ATOM 686 C C . LEU A 1 89 ? -3.749 0.126 -13.042 1.00 50.44 89 LEU A C 1
ATOM 688 O O . LEU A 1 89 ? -2.840 -0.056 -12.235 1.00 50.44 89 LEU A O 1
ATOM 692 N N . GLY A 1 90 ? -5.034 0.140 -12.687 1.00 62.44 90 GLY A N 1
ATOM 693 C CA . GLY A 1 90 ? -5.480 -0.067 -11.313 1.00 62.44 90 GLY A CA 1
ATOM 694 C C . GLY A 1 90 ? -5.088 -1.444 -10.766 1.00 62.44 90 GLY A C 1
ATOM 695 O O . GLY A 1 90 ? -5.275 -2.469 -11.421 1.00 62.44 90 GLY A O 1
ATOM 696 N N . GLY A 1 91 ? -4.582 -1.468 -9.531 1.00 78.06 91 GLY A N 1
ATOM 697 C CA . GLY A 1 91 ? -4.323 -2.688 -8.762 1.00 78.06 91 GLY A CA 1
ATOM 698 C C . GLY A 1 91 ? -2.845 -3.073 -8.622 1.00 78.06 91 GLY A C 1
ATOM 699 O O . GLY A 1 91 ? -2.003 -2.794 -9.474 1.00 78.06 91 GLY A O 1
ATOM 700 N N . VAL A 1 92 ? -2.537 -3.769 -7.524 1.00 84.25 92 VAL A N 1
ATOM 701 C CA . VAL A 1 92 ? -1.164 -4.126 -7.121 1.00 84.25 92 VAL A CA 1
ATOM 702 C C . VAL A 1 92 ? -0.427 -4.997 -8.147 1.00 84.25 92 VAL A C 1
ATOM 704 O O . VAL A 1 92 ? 0.759 -4.793 -8.390 1.00 84.25 92 VAL A O 1
ATOM 707 N N . ASN A 1 93 ? -1.129 -5.920 -8.811 1.00 87.00 93 ASN A N 1
ATOM 708 C CA . ASN A 1 93 ? -0.527 -6.822 -9.796 1.00 87.00 93 ASN A CA 1
ATOM 709 C C . ASN A 1 93 ? 0.056 -6.056 -10.992 1.00 87.00 93 ASN A C 1
ATOM 711 O O . ASN A 1 93 ? 1.176 -6.327 -11.418 1.00 87.00 93 ASN A O 1
ATOM 715 N N . TRP A 1 94 ? -0.670 -5.061 -11.507 1.00 85.75 94 TRP A N 1
ATOM 716 C CA . TRP A 1 94 ? -0.186 -4.225 -12.603 1.00 85.75 94 TRP A CA 1
ATOM 717 C C . TRP A 1 94 ? 0.979 -3.342 -12.174 1.00 85.75 94 TRP A C 1
ATOM 719 O O . TRP A 1 94 ? 1.965 -3.246 -12.904 1.00 85.75 94 TRP A O 1
ATOM 729 N N . ALA A 1 95 ? 0.905 -2.762 -10.973 1.00 86.38 95 ALA A N 1
ATOM 730 C CA . ALA A 1 95 ? 1.995 -1.970 -10.416 1.00 86.38 95 ALA A CA 1
ATOM 731 C C . ALA A 1 95 ? 3.300 -2.782 -10.324 1.00 86.38 95 ALA A C 1
ATOM 733 O O . ALA A 1 95 ? 4.354 -2.274 -10.699 1.00 86.38 95 ALA A O 1
ATOM 734 N N . LEU A 1 96 ? 3.232 -4.059 -9.930 1.00 89.94 96 LEU A N 1
ATOM 735 C CA . LEU A 1 96 ? 4.390 -4.960 -9.905 1.00 89.94 96 LEU A CA 1
ATOM 736 C C . LEU A 1 96 ? 4.969 -5.221 -11.303 1.00 89.94 96 LEU A C 1
ATOM 738 O O . LEU A 1 96 ? 6.184 -5.137 -11.496 1.00 89.94 96 LEU A O 1
ATOM 742 N N . LEU A 1 97 ? 4.120 -5.513 -12.294 1.00 91.31 97 LEU A N 1
ATOM 743 C CA . LEU A 1 97 ? 4.570 -5.772 -13.666 1.00 91.31 97 LEU A CA 1
ATOM 744 C C . LEU A 1 97 ? 5.223 -4.533 -14.289 1.00 91.31 97 LEU A C 1
ATOM 746 O O . LEU A 1 97 ? 6.278 -4.638 -14.918 1.00 91.31 97 LEU A O 1
ATOM 750 N N . VAL A 1 98 ? 4.618 -3.362 -14.084 1.00 89.38 98 VAL A N 1
ATOM 751 C CA . VAL A 1 98 ? 5.140 -2.067 -14.533 1.00 89.38 98 VAL A CA 1
ATOM 752 C C . VAL A 1 98 ? 6.463 -1.758 -13.845 1.00 89.38 98 VAL A C 1
ATOM 754 O O . VAL A 1 98 ? 7.443 -1.462 -14.527 1.00 89.38 98 VAL A O 1
ATOM 757 N N . ALA A 1 99 ? 6.527 -1.893 -12.517 1.00 90.75 99 ALA A N 1
ATOM 758 C CA . ALA A 1 99 ? 7.750 -1.689 -11.751 1.00 90.75 99 ALA A CA 1
ATOM 759 C C . ALA A 1 99 ? 8.890 -2.567 -12.280 1.00 90.75 99 ALA A C 1
ATOM 761 O O . ALA A 1 99 ? 10.012 -2.092 -12.462 1.00 90.75 99 ALA A O 1
ATOM 762 N N . ARG A 1 100 ? 8.594 -3.827 -12.625 1.00 93.25 100 ARG A N 1
ATOM 763 C CA . ARG A 1 100 ? 9.574 -4.745 -13.210 1.00 93.25 100 ARG A CA 1
ATOM 764 C C . ARG A 1 100 ? 10.084 -4.289 -14.579 1.00 93.25 100 ARG A C 1
ATOM 766 O O . ARG A 1 100 ? 11.273 -4.424 -14.863 1.00 93.25 100 ARG A O 1
ATOM 773 N N . VAL A 1 101 ? 9.224 -3.723 -15.423 1.00 93.31 101 VAL A N 1
ATOM 774 C CA . VAL A 1 101 ? 9.642 -3.155 -16.716 1.00 93.31 101 VAL A CA 1
ATOM 775 C C . VAL A 1 101 ? 10.497 -1.906 -16.500 1.00 93.31 101 VAL A C 1
ATOM 777 O O . VAL A 1 101 ? 11.533 -1.772 -17.148 1.00 93.31 101 VAL A O 1
ATOM 780 N N . CYS A 1 102 ? 10.144 -1.041 -15.546 1.00 91.81 102 CYS A N 1
ATOM 781 C CA . CYS A 1 102 ? 10.970 0.111 -15.176 1.00 91.81 102 CYS A CA 1
ATOM 782 C C . CYS A 1 102 ? 12.371 -0.314 -14.710 1.00 91.81 102 CYS A C 1
ATOM 784 O O . CYS A 1 102 ? 13.353 0.312 -15.093 1.00 91.81 102 CYS A O 1
ATOM 786 N N . GLN A 1 103 ? 12.488 -1.412 -13.955 1.00 93.00 103 GLN A N 1
ATOM 787 C CA . GLN A 1 103 ? 13.786 -1.972 -13.553 1.00 93.00 103 GLN A CA 1
ATOM 788 C C . GLN A 1 103 ? 14.633 -2.443 -14.744 1.00 93.00 103 GLN A C 1
ATOM 790 O O . GLN A 1 103 ? 15.845 -2.245 -14.744 1.00 93.00 103 GLN A O 1
ATOM 795 N N . PHE A 1 104 ? 14.021 -3.052 -15.765 1.00 93.94 104 PHE A N 1
ATOM 796 C CA . PHE A 1 104 ? 14.743 -3.467 -16.975 1.00 93.94 104 PHE A CA 1
ATOM 797 C C . PHE A 1 104 ? 15.161 -2.293 -17.866 1.00 93.94 104 PHE A C 1
ATOM 799 O O . PHE A 1 104 ? 16.147 -2.399 -18.595 1.00 93.94 104 PHE A O 1
ATOM 806 N N . TYR A 1 105 ? 14.428 -1.180 -17.815 1.00 92.62 105 TYR A N 1
ATOM 807 C CA . TYR A 1 105 ? 14.651 -0.012 -18.664 1.00 92.62 105 TYR A CA 1
ATOM 808 C C . TYR A 1 105 ? 14.730 1.278 -17.825 1.00 92.62 105 TYR A C 1
ATOM 810 O O . TYR A 1 105 ? 13.864 2.143 -17.955 1.00 92.62 105 TYR A O 1
ATOM 818 N N . PRO A 1 106 ? 15.775 1.450 -16.991 1.00 90.25 106 PRO A N 1
ATOM 819 C CA . PRO A 1 106 ? 15.816 2.488 -15.954 1.00 90.25 106 PRO A CA 1
ATOM 820 C C . PRO A 1 106 ? 15.803 3.927 -16.480 1.00 90.25 106 PRO A C 1
ATOM 822 O O . PRO A 1 106 ? 15.360 4.832 -15.783 1.00 90.25 106 PRO A O 1
ATOM 825 N N . ASN A 1 107 ? 16.253 4.132 -17.720 1.00 89.56 107 ASN A N 1
ATOM 826 C CA . ASN A 1 107 ? 16.321 5.445 -18.367 1.00 89.56 107 ASN A CA 1
ATOM 827 C C . ASN A 1 107 ? 15.244 5.630 -19.451 1.00 89.56 107 ASN A C 1
ATOM 829 O O . ASN A 1 107 ? 15.311 6.579 -20.230 1.00 89.56 107 ASN A O 1
ATOM 833 N N . ALA A 1 108 ? 14.299 4.693 -19.582 1.00 88.56 108 ALA A N 1
ATOM 834 C CA . ALA A 1 108 ? 13.261 4.793 -20.598 1.00 88.56 108 ALA A CA 1
ATOM 835 C C . ALA A 1 108 ? 12.189 5.807 -20.191 1.00 88.56 108 ALA A C 1
ATOM 837 O O . ALA A 1 108 ? 11.708 5.823 -19.061 1.00 88.56 108 ALA A O 1
ATOM 838 N N . VAL A 1 109 ? 11.776 6.623 -21.157 1.00 87.75 109 VAL A N 1
ATOM 839 C CA . VAL A 1 109 ? 10.644 7.539 -20.996 1.00 87.75 109 VAL A CA 1
ATOM 840 C C . VAL A 1 109 ? 9.312 6.767 -20.987 1.00 87.75 109 VAL A C 1
ATOM 842 O O . VAL A 1 109 ? 9.242 5.676 -21.568 1.00 87.75 109 VAL A O 1
ATOM 845 N N . PRO A 1 110 ? 8.229 7.320 -20.404 1.00 84.19 110 PRO A N 1
ATOM 846 C CA . PRO A 1 110 ? 6.937 6.632 -20.298 1.00 84.19 110 PRO A CA 1
ATOM 847 C C . PRO A 1 110 ? 6.412 6.044 -21.618 1.00 84.19 110 PRO A C 1
ATOM 849 O O . PRO A 1 110 ? 5.948 4.906 -21.646 1.00 84.19 110 PRO A O 1
ATOM 852 N N . SER A 1 111 ? 6.561 6.762 -22.737 1.00 86.06 111 SER A N 1
ATOM 853 C CA . SER A 1 111 ? 6.126 6.287 -24.061 1.00 86.06 111 SER A CA 1
ATOM 854 C C . SER A 1 111 ? 6.851 5.017 -24.518 1.00 86.06 111 SER A C 1
ATOM 856 O O . SER A 1 111 ? 6.253 4.152 -25.158 1.00 86.06 111 SER A O 1
ATOM 858 N N . MET A 1 112 ? 8.128 4.860 -24.158 1.00 88.56 112 MET A N 1
ATOM 859 C CA . MET A 1 112 ? 8.889 3.645 -24.444 1.00 88.56 112 MET A CA 1
ATOM 860 C C . MET A 1 112 ? 8.463 2.500 -23.530 1.00 88.56 112 MET A C 1
ATOM 862 O O . MET A 1 112 ? 8.366 1.367 -23.996 1.00 88.56 112 MET A O 1
ATOM 866 N N . LEU A 1 113 ? 8.202 2.777 -22.251 1.00 88.19 113 LEU A N 1
ATOM 867 C CA . LEU A 1 113 ? 7.851 1.750 -21.269 1.00 88.19 113 LEU A CA 1
ATOM 868 C C . LEU A 1 113 ? 6.562 1.018 -21.624 1.00 88.19 113 LEU A C 1
ATOM 870 O O . LEU A 1 113 ? 6.524 -0.198 -21.479 1.00 88.19 113 LEU A O 1
ATOM 874 N N . VAL A 1 114 ? 5.565 1.711 -22.181 1.00 87.81 114 VAL A N 1
ATOM 875 C CA . VAL A 1 114 ? 4.340 1.069 -22.688 1.00 87.81 114 VAL A CA 1
ATOM 876 C C . VAL A 1 114 ? 4.676 0.039 -23.773 1.00 87.81 114 VAL A C 1
ATOM 878 O O . VAL A 1 114 ? 4.262 -1.113 -23.690 1.00 87.81 114 VAL A O 1
ATOM 881 N N . SER A 1 115 ? 5.496 0.408 -24.762 1.00 89.94 115 SER A N 1
ATOM 882 C CA . SER A 1 115 ? 5.931 -0.526 -25.812 1.00 89.94 115 SER A CA 1
ATOM 883 C C . SER A 1 115 ? 6.776 -1.681 -25.254 1.00 89.94 115 SER A C 1
ATOM 885 O O . SER A 1 115 ? 6.608 -2.832 -25.661 1.00 89.94 115 SER A O 1
ATOM 887 N N . ARG A 1 116 ? 7.669 -1.403 -24.294 1.00 91.62 116 ARG A N 1
ATOM 888 C CA . ARG A 1 116 ? 8.491 -2.431 -23.639 1.00 91.62 116 ARG A CA 1
ATOM 889 C C . ARG A 1 116 ? 7.666 -3.386 -22.786 1.00 91.62 116 ARG A C 1
ATOM 891 O O . ARG A 1 116 ? 8.000 -4.563 -22.752 1.00 91.62 116 ARG A O 1
ATOM 898 N N . PHE A 1 117 ? 6.607 -2.901 -22.148 1.00 91.62 117 PHE A N 1
ATOM 899 C CA . PHE A 1 117 ? 5.706 -3.707 -21.339 1.00 91.62 117 PHE A CA 1
ATOM 900 C C . PHE A 1 117 ? 5.084 -4.829 -22.169 1.00 91.62 117 PHE A C 1
ATOM 902 O O . PHE A 1 117 ? 5.252 -6.001 -21.835 1.00 91.62 117 PHE A O 1
ATOM 909 N N . PHE A 1 118 ? 4.455 -4.483 -23.296 1.00 91.12 11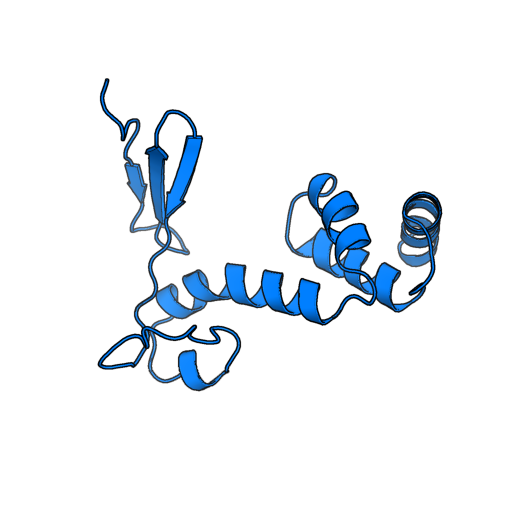8 PHE A N 1
ATOM 910 C CA . PHE A 1 118 ? 3.859 -5.480 -24.187 1.00 91.12 118 PHE A CA 1
ATOM 911 C C . PHE A 1 118 ? 4.911 -6.412 -24.787 1.00 91.12 118 PHE A C 1
ATOM 913 O O . PHE A 1 118 ? 4.672 -7.600 -24.895 1.00 91.12 118 PHE A O 1
ATOM 920 N N . ARG A 1 119 ? 6.120 -5.922 -25.086 1.00 92.56 119 ARG A N 1
ATOM 921 C CA . ARG A 1 119 ? 7.213 -6.788 -25.559 1.00 92.56 119 ARG A CA 1
ATOM 922 C C . ARG A 1 119 ? 7.686 -7.822 -24.522 1.00 92.56 119 ARG A C 1
ATOM 924 O O . ARG A 1 119 ? 8.274 -8.825 -24.909 1.00 92.56 119 ARG A O 1
ATOM 931 N N . VAL A 1 120 ? 7.544 -7.548 -23.225 1.00 93.56 120 VAL A N 1
ATOM 932 C CA . VAL A 1 120 ? 8.001 -8.452 -22.154 1.00 93.56 120 VAL A CA 1
ATOM 933 C C . VAL A 1 120 ? 6.927 -9.474 -21.778 1.00 93.56 120 VAL A C 1
ATOM 935 O O . VAL A 1 120 ? 7.273 -10.604 -21.447 1.00 93.56 120 VAL A O 1
ATOM 938 N N . TYR A 1 121 ? 5.648 -9.088 -21.815 1.00 92.50 121 TYR A N 1
ATOM 939 C CA . TYR A 1 121 ? 4.533 -9.902 -21.309 1.00 92.50 121 TYR A CA 1
ATOM 940 C C . TYR A 1 121 ? 3.537 -10.363 -22.387 1.00 92.50 121 TYR A C 1
ATOM 942 O O . TYR A 1 121 ? 2.458 -10.846 -22.048 1.00 92.50 121 TYR A O 1
ATOM 950 N N . THR A 1 122 ? 3.863 -10.201 -23.671 1.00 88.94 122 THR A N 1
ATOM 951 C CA . THR A 1 122 ? 3.132 -10.761 -24.824 1.00 88.94 122 THR A CA 1
ATOM 952 C C . THR A 1 122 ? 4.104 -11.545 -25.689 1.00 88.94 122 THR A C 1
ATOM 954 O O . THR A 1 122 ? 3.733 -12.664 -26.098 1.00 88.94 122 THR A O 1
#

pLDDT: mean 88.51, std 10.65, range [48.72, 98.25]

Organism: Papaver nudicaule (NCBI:txid74823)

Secondary structure (DSSP, 8-state):
--SEEEEEEETTSSS-EEEEEETTEEEEEE----S-SS--SS---TTSGGGGTT--HHHHHHHHHHHHHHHHHHHSS-HHHHHHHHTTS-SHHHHHHHHHHHHHSTT--HHHHHHHHHHHH-

Sequence (122 aa):
MEEVTELQPIPDAHVPVMKFKYFGISIDLLYASVSLLVVPEVNLDICDLSVLYNVDEQTVGSLNGCRVADQILRLVPNVEVVGWVTGFLGGVNWALLVARVCQFYPNAVPSMLVSRFFRVYT